Protein AF-A0A8B8FVF5-F1 (afdb_monomer)

Solvent-accessible surface area (backbone atoms only — not comparable to full-atom values): 8697 Å² total; per-residue (Å²): 113,74,68,65,55,52,55,52,53,54,51,56,57,55,56,66,60,64,76,74,76,80,91,72,96,69,77,86,73,80,84,69,81,74,83,81,80,78,74,78,65,79,62,43,80,40,84,34,74,93,63,43,48,73,49,78,48,77,48,78,56,97,89,41,84,44,78,51,76,50,78,44,84,34,69,43,76,47,67,75,86,87,78,90,77,88,73,89,78,88,83,88,82,80,84,75,82,83,83,79,76,84,78,84,84,74,80,85,81,79,77,81,81,84,83,80,83,80,84,131

Structure (mmCIF, N/CA/C/O backbone):
data_AF-A0A8B8FVF5-F1
#
_entry.id   AF-A0A8B8FVF5-F1
#
loop_
_atom_site.group_PDB
_atom_site.id
_atom_site.type_symbol
_atom_site.label_atom_id
_atom_site.label_alt_id
_atom_site.label_comp_id
_atom_site.label_asym_id
_atom_site.label_entity_id
_atom_site.label_seq_id
_atom_site.pdbx_PDB_ins_code
_atom_site.Cartn_x
_atom_site.Cartn_y
_atom_site.Cartn_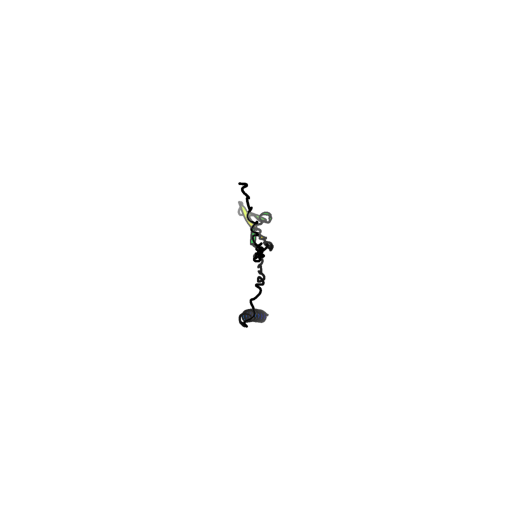z
_atom_site.occupa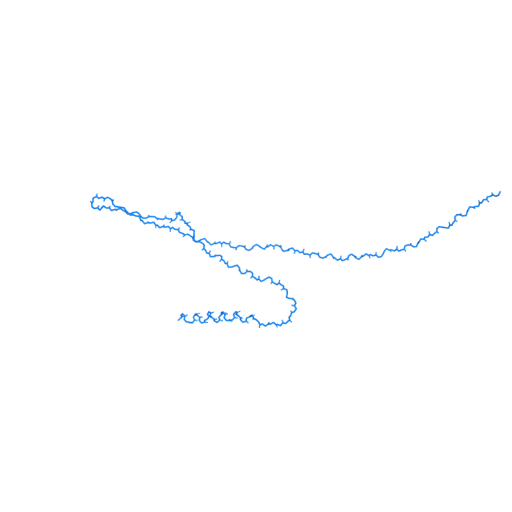ncy
_atom_site.B_iso_or_equiv
_atom_site.auth_seq_id
_atom_site.auth_comp_id
_atom_site.auth_asym_id
_atom_site.auth_atom_id
_atom_site.pdbx_PDB_model_num
ATOM 1 N N . MET A 1 1 ? 13.006 -27.525 6.649 1.00 57.16 1 MET A N 1
ATOM 2 C CA . MET A 1 1 ? 12.543 -26.382 7.476 1.00 57.16 1 MET A CA 1
ATOM 3 C C . MET A 1 1 ? 11.101 -25.963 7.179 1.00 57.16 1 MET A C 1
ATOM 5 O O . MET A 1 1 ? 10.333 -25.872 8.121 1.00 57.16 1 MET A O 1
ATOM 9 N N . LYS A 1 2 ? 10.688 -25.780 5.912 1.00 64.69 2 LYS A N 1
ATOM 10 C CA . LYS A 1 2 ? 9.313 -25.350 5.558 1.00 64.69 2 LYS A CA 1
ATOM 11 C C . LYS A 1 2 ? 8.193 -26.294 6.032 1.00 64.69 2 LYS A C 1
ATOM 13 O O . LYS A 1 2 ? 7.169 -25.822 6.497 1.00 64.69 2 LYS A O 1
ATOM 18 N N . VAL A 1 3 ? 8.417 -27.610 5.981 1.00 66.62 3 VAL A N 1
ATOM 19 C CA . VAL A 1 3 ? 7.419 -28.616 6.398 1.00 66.62 3 VAL A CA 1
ATOM 20 C C . VAL A 1 3 ? 7.150 -28.565 7.907 1.00 66.62 3 VAL A C 1
ATOM 22 O O . VAL A 1 3 ? 6.001 -28.559 8.316 1.00 66.62 3 VAL A O 1
ATOM 25 N N . ILE A 1 4 ? 8.194 -28.420 8.731 1.00 77.56 4 ILE A N 1
ATOM 26 C CA . ILE A 1 4 ? 8.078 -28.359 10.202 1.00 77.56 4 ILE A CA 1
ATOM 27 C C . ILE A 1 4 ? 7.287 -27.119 10.650 1.00 77.56 4 ILE A C 1
ATOM 29 O O . ILE A 1 4 ? 6.491 -27.190 11.581 1.00 77.56 4 ILE A O 1
ATOM 33 N N . MET A 1 5 ? 7.469 -25.992 9.956 1.00 66.88 5 MET A N 1
ATOM 34 C CA . MET A 1 5 ? 6.782 -24.737 10.270 1.00 66.88 5 MET A CA 1
ATOM 35 C C . MET A 1 5 ? 5.271 -24.811 9.993 1.00 66.88 5 MET A C 1
ATOM 37 O O . MET A 1 5 ? 4.474 -24.314 10.783 1.00 66.88 5 MET A O 1
ATOM 41 N N . VAL A 1 6 ? 4.872 -25.470 8.900 1.00 77.81 6 VAL A N 1
ATOM 42 C CA . VAL A 1 6 ? 3.458 -25.627 8.520 1.00 77.81 6 VAL A CA 1
ATOM 43 C C . VAL A 1 6 ? 2.724 -26.565 9.479 1.00 77.81 6 VAL A C 1
ATOM 45 O O . VAL A 1 6 ? 1.592 -26.277 9.862 1.00 77.81 6 VAL A O 1
ATOM 48 N N . THR A 1 7 ? 3.369 -27.642 9.932 1.00 76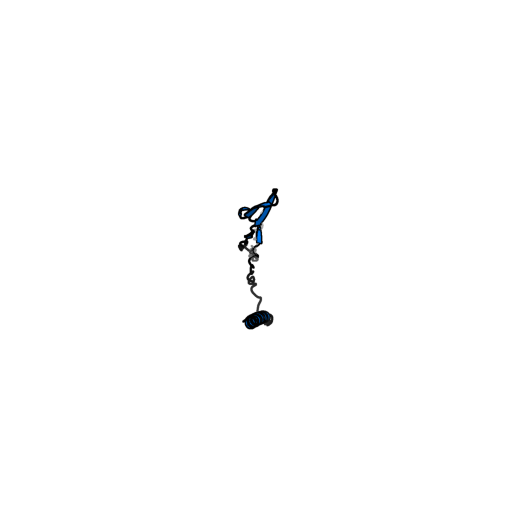.62 7 THR A N 1
ATOM 49 C CA . THR A 1 7 ? 2.753 -28.584 10.878 1.00 76.62 7 THR A CA 1
ATOM 50 C C . THR A 1 7 ? 2.508 -27.948 12.248 1.00 76.62 7 THR A C 1
ATOM 52 O O . THR A 1 7 ? 1.460 -28.170 12.849 1.00 76.62 7 THR A O 1
ATOM 55 N N . LEU A 1 8 ? 3.438 -27.111 12.722 1.00 74.56 8 LEU A N 1
ATOM 56 C CA . LEU A 1 8 ? 3.278 -26.372 13.980 1.00 74.56 8 LEU A CA 1
ATOM 57 C C . LEU A 1 8 ? 2.144 -25.343 13.911 1.00 74.56 8 LEU A C 1
ATOM 59 O O . LEU A 1 8 ? 1.367 -25.223 14.856 1.00 74.56 8 LEU A O 1
ATOM 63 N N . LEU A 1 9 ? 2.010 -24.644 12.781 1.00 73.88 9 LEU A N 1
ATOM 64 C CA . LEU A 1 9 ? 0.925 -23.688 12.571 1.00 73.88 9 LEU A CA 1
ATOM 65 C C . LEU A 1 9 ? -0.446 -24.384 12.559 1.00 73.88 9 LEU A C 1
ATOM 67 O O . LEU A 1 9 ? -1.395 -23.891 13.165 1.00 73.88 9 LEU A O 1
ATOM 71 N N . LEU A 1 10 ? -0.543 -25.551 11.917 1.00 71.38 10 LEU A N 1
ATOM 72 C CA . LEU A 1 10 ? -1.792 -26.310 11.838 1.00 71.38 10 LEU A CA 1
ATOM 73 C C . LEU A 1 10 ? -2.214 -26.876 13.207 1.00 71.38 10 LEU A C 1
ATOM 75 O O . LEU A 1 10 ? -3.399 -26.870 13.535 1.00 71.38 10 LEU A O 1
ATOM 79 N N . ALA A 1 11 ? -1.251 -27.298 14.034 1.00 61.25 11 ALA A N 1
ATOM 80 C CA . ALA A 1 11 ? -1.507 -27.755 15.401 1.00 61.25 11 ALA A CA 1
ATOM 81 C C . ALA A 1 11 ? -1.991 -26.620 16.324 1.00 61.25 11 ALA A C 1
ATOM 83 O O . ALA A 1 11 ? -2.894 -26.832 17.132 1.00 61.25 11 ALA A O 1
ATOM 84 N N . ALA A 1 12 ? -1.447 -25.406 16.173 1.00 60.38 12 ALA A N 1
ATOM 85 C CA . ALA A 1 12 ? -1.893 -24.236 16.934 1.00 60.38 12 ALA A CA 1
ATOM 86 C C . ALA A 1 12 ? -3.343 -23.833 16.600 1.0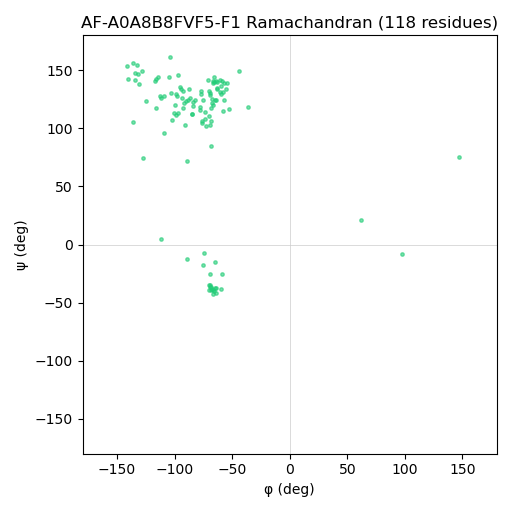0 60.38 12 ALA A C 1
ATOM 88 O O . ALA A 1 12 ? -4.104 -23.471 17.495 1.00 60.38 12 ALA A O 1
ATOM 89 N N . VAL A 1 13 ? -3.746 -23.951 15.328 1.00 63.75 13 VAL A N 1
ATOM 90 C CA . VAL A 1 13 ? -5.129 -23.695 14.880 1.00 63.75 13 VAL A CA 1
ATOM 91 C C . VAL A 1 13 ? -6.103 -24.774 15.372 1.00 63.75 13 VAL A C 1
ATOM 93 O O . VAL A 1 13 ? -7.245 -24.470 15.700 1.00 63.75 13 VAL A O 1
ATOM 96 N N . ALA A 1 14 ? -5.671 -26.034 15.461 1.00 56.72 14 ALA A N 1
ATOM 97 C CA . ALA A 1 14 ? -6.514 -27.104 15.998 1.00 56.72 14 ALA A CA 1
ATOM 98 C C . ALA A 1 14 ? -6.750 -26.954 17.514 1.00 56.72 14 ALA A C 1
ATOM 100 O O . ALA A 1 14 ? -7.843 -27.238 18.008 1.00 56.72 14 ALA A O 1
ATOM 101 N N . LEU A 1 15 ? -5.748 -26.466 18.252 1.00 62.03 15 LEU A N 1
ATOM 102 C CA . LEU A 1 15 ? -5.856 -26.273 19.697 1.00 62.03 15 LEU A CA 1
ATOM 103 C C . LEU A 1 15 ? -6.826 -25.136 20.061 1.00 62.03 15 LEU A C 1
ATOM 105 O O . LEU A 1 15 ? -7.606 -25.294 20.997 1.00 62.03 15 LEU A O 1
ATOM 109 N N . SER A 1 16 ? -6.872 -24.048 19.282 1.00 54.12 16 SER A N 1
ATOM 110 C CA . SER A 1 16 ? -7.837 -22.959 19.511 1.00 54.12 16 SER A CA 1
ATOM 111 C C . SER A 1 16 ? -9.289 -23.354 19.217 1.00 54.12 16 SER A C 1
ATOM 113 O O .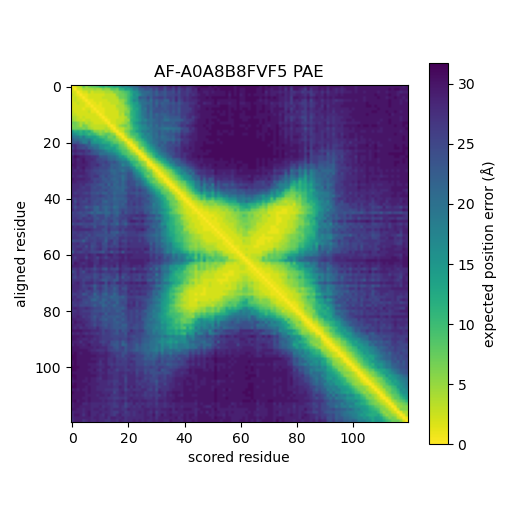 SER A 1 16 ? -10.208 -22.799 19.814 1.00 54.12 16 SER A O 1
ATOM 115 N N . ALA A 1 17 ? -9.517 -24.341 18.345 1.00 54.09 17 ALA A N 1
ATOM 116 C CA . ALA A 1 17 ? -10.858 -24.837 18.038 1.00 54.09 17 ALA A CA 1
ATOM 117 C C . ALA A 1 17 ? -11.450 -25.727 19.149 1.00 54.09 17 ALA A C 1
ATOM 119 O O . ALA A 1 17 ? -12.660 -25.939 19.180 1.00 54.09 17 ALA A O 1
ATOM 120 N N . THR A 1 18 ? -10.618 -26.242 20.062 1.00 49.62 18 THR A N 1
ATOM 121 C CA . THR A 1 18 ? -11.048 -27.227 21.072 1.00 49.62 18 THR A CA 1
ATOM 122 C C . THR A 1 18 ? -11.566 -26.571 22.362 1.00 49.62 18 THR A C 1
ATOM 124 O O . THR A 1 18 ? -12.244 -27.220 23.153 1.00 49.62 18 THR A O 1
ATOM 127 N N . GLU A 1 19 ? -11.348 -25.267 22.563 1.00 53.50 19 GLU A N 1
ATOM 128 C CA . GLU A 1 19 ? -11.939 -24.523 23.693 1.00 53.50 19 GLU A CA 1
ATOM 129 C C . GLU A 1 19 ? -13.441 -24.227 23.498 1.00 53.50 19 GLU A C 1
ATOM 131 O O . GLU A 1 19 ? -14.132 -23.790 24.420 1.00 53.50 19 GLU A O 1
ATOM 136 N N . ALA A 1 20 ? -13.982 -24.530 22.314 1.00 46.19 20 ALA A N 1
ATOM 137 C CA . ALA A 1 20 ? -15.399 -24.432 22.001 1.00 46.19 20 ALA A CA 1
ATOM 138 C C . ALA A 1 20 ? -16.141 -25.740 22.331 1.00 46.19 20 ALA A C 1
ATOM 140 O O . ALA A 1 20 ? -16.581 -26.452 21.432 1.00 46.19 20 ALA A O 1
ATOM 141 N N . GLY A 1 21 ? -16.331 -26.058 23.614 1.00 50.72 21 GLY A N 1
ATOM 142 C CA . GLY A 1 21 ? -17.409 -26.988 23.974 1.00 50.72 21 GLY A CA 1
ATOM 143 C C . GLY A 1 21 ? -17.176 -27.894 25.170 1.00 50.72 21 GLY A C 1
ATOM 144 O O . GLY A 1 21 ? -17.074 -29.104 25.012 1.00 50.72 21 GLY A O 1
ATOM 145 N N . VAL A 1 22 ? -17.262 -27.332 26.375 1.00 41.62 22 VAL A N 1
ATOM 146 C CA . VAL A 1 22 ? -17.823 -28.051 27.528 1.00 41.62 22 VAL A CA 1
ATOM 147 C C . VAL A 1 22 ? -18.746 -27.078 28.260 1.00 41.62 22 VAL A C 1
ATOM 149 O O . VAL A 1 22 ? -18.281 -26.143 28.904 1.00 41.62 22 VAL A O 1
ATOM 152 N N . ILE A 1 23 ? -20.066 -27.256 28.135 1.00 44.03 23 ILE A N 1
ATOM 153 C CA . ILE A 1 23 ? -21.048 -26.479 28.906 1.00 44.03 23 ILE A CA 1
ATOM 154 C C . ILE A 1 23 ? -21.354 -27.250 30.191 1.00 44.03 23 ILE A C 1
ATOM 156 O O . ILE A 1 23 ? -22.111 -28.218 30.180 1.00 44.03 23 ILE A O 1
ATOM 160 N N . ALA A 1 24 ? -20.770 -26.805 31.302 1.00 43.38 24 ALA A N 1
ATOM 161 C CA . ALA A 1 24 ? -21.254 -27.099 32.645 1.00 43.38 24 ALA A CA 1
ATOM 162 C C . ALA A 1 24 ? -22.081 -25.894 33.129 1.00 43.38 24 ALA A C 1
ATOM 164 O O . ALA A 1 24 ? -21.650 -24.747 33.019 1.00 43.38 24 ALA A O 1
ATOM 165 N N . TYR A 1 25 ? -23.300 -26.139 33.615 1.00 42.00 25 TYR A N 1
ATOM 166 C CA . TYR A 1 25 ? -24.199 -25.088 34.096 1.00 42.00 25 TYR A CA 1
ATOM 167 C C . TYR A 1 25 ? -23.648 -24.465 35.387 1.00 42.00 25 TYR A C 1
ATOM 169 O O . TYR A 1 25 ? -23.712 -25.076 36.457 1.00 42.00 25 TYR A O 1
ATOM 177 N N . HIS A 1 26 ? -23.122 -23.243 35.298 1.00 36.44 26 HIS A N 1
ATOM 178 C CA . HIS A 1 26 ? -22.651 -22.447 36.434 1.00 36.44 26 HIS A CA 1
ATOM 179 C C . HIS A 1 26 ? -23.286 -21.047 36.407 1.00 36.44 26 HIS A C 1
ATOM 181 O O . HIS A 1 26 ? -23.653 -20.548 35.345 1.00 36.44 26 HIS A O 1
ATOM 187 N N . ALA A 1 27 ? -23.476 -20.471 37.601 1.00 49.62 27 ALA A N 1
ATOM 188 C CA . ALA A 1 27 ? -24.199 -19.229 37.887 1.00 49.62 27 ALA A CA 1
ATOM 189 C C . ALA A 1 27 ? -23.891 -18.070 36.919 1.00 49.62 27 ALA A C 1
ATOM 191 O O . ALA A 1 27 ? -22.780 -17.964 36.406 1.00 49.62 27 ALA A O 1
ATOM 192 N N . ALA A 1 28 ? -24.899 -17.208 36.708 1.00 47.62 28 ALA A N 1
ATOM 193 C CA . ALA A 1 28 ? -24.910 -16.103 35.747 1.00 47.62 28 ALA A CA 1
ATOM 194 C C . ALA A 1 28 ? -23.535 -15.413 35.618 1.00 47.62 28 ALA A C 1
ATOM 196 O O . ALA A 1 28 ? -23.034 -14.875 36.612 1.00 47.62 28 ALA A O 1
ATOM 197 N N . PRO A 1 29 ? -22.915 -15.427 34.424 1.00 46.09 29 PRO A N 1
ATOM 198 C CA . PRO A 1 29 ? -21.575 -14.900 34.261 1.00 46.09 29 PRO A CA 1
ATOM 199 C C . PRO A 1 29 ? -21.624 -13.385 34.432 1.00 46.09 29 PRO A C 1
ATOM 201 O O . PRO A 1 29 ? -22.434 -12.697 33.807 1.00 46.09 29 PRO A O 1
ATOM 204 N N . ALA A 1 30 ? -20.731 -12.852 35.265 1.00 54.16 30 ALA A N 1
ATOM 205 C CA . ALA A 1 30 ? -20.343 -11.460 35.138 1.00 54.16 30 ALA A CA 1
ATOM 206 C C . ALA A 1 30 ? -19.911 -11.259 33.680 1.00 54.16 30 ALA A C 1
ATOM 208 O O . ALA A 1 30 ? -18.978 -11.916 33.217 1.00 54.16 30 ALA A O 1
ATOM 209 N N . VAL A 1 31 ? -20.627 -10.407 32.941 1.00 54.84 31 VAL A N 1
ATOM 210 C CA . VAL A 1 31 ? -20.239 -10.014 31.585 1.00 54.84 31 VAL A CA 1
ATOM 211 C C . VAL A 1 31 ? -18.979 -9.170 31.730 1.00 54.84 31 VAL A C 1
ATOM 213 O O . VAL A 1 31 ? -19.032 -7.949 31.856 1.00 54.84 31 VAL A O 1
ATOM 216 N N . VAL A 1 32 ? -17.832 -9.839 31.797 1.00 54.94 32 VAL A N 1
ATOM 217 C CA . VAL A 1 32 ? -16.538 -9.208 31.590 1.00 54.94 32 VAL A CA 1
ATOM 218 C C . VAL A 1 32 ? -16.522 -8.839 30.109 1.00 54.94 32 VAL A C 1
ATOM 220 O O . VAL A 1 32 ? -16.657 -9.740 29.277 1.00 54.94 32 VAL A O 1
ATOM 223 N N . PRO A 1 33 ? -16.437 -7.549 29.741 1.00 60.28 33 PRO A N 1
ATOM 224 C CA . PRO A 1 33 ? -16.311 -7.191 28.339 1.00 60.28 33 PRO A CA 1
ATOM 225 C C . PRO A 1 33 ? -15.075 -7.901 27.787 1.00 60.28 33 PRO A C 1
ATOM 227 O O . PRO A 1 33 ? -13.983 -7.785 28.346 1.00 60.28 33 PRO A O 1
ATOM 230 N N . ALA A 1 34 ? -15.267 -8.684 26.725 1.00 59.47 34 ALA A N 1
ATOM 231 C CA . ALA A 1 34 ? -14.163 -9.336 26.040 1.00 59.47 34 ALA A CA 1
ATOM 232 C C . ALA A 1 34 ? -13.128 -8.268 25.647 1.00 59.47 34 ALA A C 1
ATOM 234 O O . ALA A 1 34 ? -13.528 -7.180 25.216 1.00 59.47 34 ALA A O 1
ATOM 235 N N . PRO A 1 35 ? -11.816 -8.537 25.784 1.00 58.38 35 PRO A N 1
ATOM 236 C CA . PRO A 1 35 ? -10.808 -7.606 25.308 1.00 58.38 35 PRO A CA 1
ATOM 237 C C . PRO A 1 35 ? -11.033 -7.375 23.812 1.00 58.38 35 PRO A C 1
ATOM 239 O O . PRO A 1 35 ? -10.926 -8.290 22.996 1.00 58.38 35 PRO A O 1
ATOM 242 N N . THR A 1 36 ? -11.386 -6.146 23.443 1.00 61.53 36 THR A N 1
ATOM 243 C CA . THR A 1 36 ? -11.443 -5.733 22.043 1.00 61.53 36 THR A CA 1
ATOM 244 C C . THR A 1 36 ? -10.018 -5.679 21.515 1.00 61.53 36 THR A C 1
ATOM 246 O O . THR A 1 36 ? -9.273 -4.744 21.812 1.00 61.53 36 THR A O 1
ATOM 249 N N . PHE A 1 37 ? -9.627 -6.692 20.747 1.00 58.84 37 PHE A N 1
ATOM 250 C CA . PHE A 1 37 ? -8.361 -6.695 20.025 1.00 58.84 37 PHE A CA 1
ATOM 251 C C . PHE A 1 37 ? -8.459 -5.719 18.848 1.00 58.84 37 PHE A C 1
ATOM 253 O O . PHE A 1 37 ? -9.055 -6.027 17.818 1.00 58.84 37 PHE A O 1
ATOM 260 N N . TYR A 1 38 ? -7.883 -4.527 19.001 1.00 63.31 38 TYR A N 1
ATOM 261 C CA . TYR A 1 38 ? -7.673 -3.621 17.875 1.00 63.31 38 TYR A CA 1
ATOM 262 C C . TYR A 1 38 ? -6.489 -4.132 17.054 1.00 63.31 38 TYR A C 1
ATOM 264 O O . TYR A 1 38 ? -5.334 -3.990 17.454 1.00 63.31 38 TYR A O 1
ATOM 272 N N . ALA A 1 39 ? -6.774 -4.738 15.901 1.00 68.88 39 ALA A N 1
ATOM 273 C CA . ALA A 1 39 ? -5.752 -4.949 14.888 1.00 68.88 39 ALA A CA 1
ATOM 274 C C . ALA A 1 39 ? -5.304 -3.573 14.378 1.00 68.88 39 ALA A C 1
ATOM 276 O O . ALA A 1 39 ? -6.136 -2.768 13.950 1.00 68.88 39 ALA A O 1
ATOM 277 N N . ALA A 1 40 ? -4.003 -3.285 14.455 1.00 70.06 40 ALA A N 1
ATOM 278 C CA . ALA A 1 40 ? -3.468 -2.058 13.885 1.00 70.06 40 ALA A CA 1
ATOM 279 C C . ALA A 1 40 ? -3.809 -2.015 12.381 1.00 70.06 40 ALA A C 1
ATOM 281 O O . ALA A 1 40 ? -3.606 -3.021 11.691 1.00 70.06 40 ALA A O 1
ATOM 282 N N . PRO A 1 41 ? -4.351 -0.898 11.864 1.00 73.12 41 PRO A N 1
ATOM 283 C CA . PRO A 1 41 ? -4.662 -0.786 10.448 1.00 73.12 41 PRO A CA 1
ATOM 284 C C . PRO A 1 41 ? -3.388 -0.951 9.615 1.00 73.12 41 PRO A C 1
ATOM 286 O O . PRO A 1 41 ? -2.316 -0.472 9.991 1.00 73.12 41 PRO A O 1
ATOM 289 N N . ALA A 1 42 ? -3.513 -1.639 8.478 1.00 81.19 42 ALA A N 1
ATOM 290 C CA . ALA A 1 42 ? -2.403 -1.809 7.552 1.00 81.19 42 ALA A CA 1
ATOM 291 C C . ALA A 1 42 ? -1.891 -0.431 7.079 1.00 81.19 42 ALA A C 1
ATOM 293 O O . ALA A 1 42 ? -2.710 0.462 6.835 1.00 81.19 42 ALA A O 1
ATOM 294 N N . PRO A 1 43 ? -0.566 -0.242 6.931 1.00 86.06 43 PRO A N 1
ATOM 295 C CA . PRO A 1 43 ? -0.019 1.009 6.426 1.00 86.06 43 PRO A CA 1
ATOM 296 C C . PRO A 1 43 ? -0.547 1.318 5.023 1.00 86.06 43 PRO A C 1
ATOM 298 O O . PRO A 1 43 ? -0.583 0.440 4.158 1.00 86.06 43 PRO A O 1
ATOM 301 N N . ALA A 1 44 ? -0.917 2.573 4.783 1.00 89.25 44 ALA A N 1
ATOM 302 C CA . ALA A 1 44 ? -1.302 3.051 3.461 1.00 89.25 44 ALA A CA 1
ATOM 303 C C . ALA A 1 44 ? -0.094 3.689 2.766 1.00 89.25 44 ALA A C 1
ATOM 305 O O . ALA A 1 44 ? 0.631 4.471 3.376 1.00 89.25 44 ALA A O 1
ATOM 306 N N . LEU A 1 45 ? 0.119 3.388 1.485 1.00 93.50 45 LEU A N 1
ATOM 307 C CA . LEU A 1 45 ? 1.133 4.077 0.688 1.00 93.50 45 LEU A CA 1
ATOM 308 C C . LEU A 1 45 ? 0.546 5.376 0.139 1.00 93.50 45 LEU A C 1
ATOM 310 O O . LEU A 1 45 ? -0.428 5.355 -0.613 1.00 93.50 45 LEU A O 1
ATOM 314 N N . VAL A 1 46 ? 1.147 6.505 0.505 1.00 93.88 46 VAL A N 1
ATOM 315 C CA . VAL A 1 46 ? 0.741 7.838 0.045 1.00 93.88 46 VAL A CA 1
ATOM 316 C C . VAL A 1 46 ? 1.858 8.433 -0.800 1.00 93.88 46 VAL A C 1
ATOM 318 O O . VAL A 1 46 ? 3.038 8.224 -0.516 1.00 93.88 46 VAL A O 1
ATOM 321 N N . ARG A 1 47 ? 1.495 9.181 -1.848 1.00 95.38 47 ARG A N 1
ATOM 322 C CA . ARG A 1 47 ? 2.465 9.912 -2.672 1.00 95.38 47 ARG A CA 1
ATOM 323 C C . ARG A 1 47 ? 3.287 10.866 -1.823 1.00 95.38 47 ARG A C 1
ATOM 325 O O . ARG A 1 47 ? 2.749 11.569 -0.969 1.00 95.38 47 ARG A O 1
ATOM 332 N N . THR A 1 48 ? 4.583 10.938 -2.103 1.00 95.31 48 THR A N 1
ATOM 333 C CA . THR A 1 48 ? 5.488 11.888 -1.449 1.00 95.31 48 THR A CA 1
ATOM 334 C C . THR A 1 48 ? 6.265 12.679 -2.502 1.00 95.31 48 THR A C 1
ATOM 336 O O . THR A 1 48 ? 7.453 12.433 -2.687 1.00 95.31 48 THR A O 1
ATOM 339 N N . PRO A 1 49 ? 5.615 13.650 -3.182 1.00 95.38 49 PRO A N 1
ATOM 340 C CA . PRO A 1 49 ? 6.208 14.357 -4.321 1.00 95.38 49 PRO A CA 1
ATOM 341 C C . PRO A 1 49 ? 7.512 15.092 -4.001 1.00 95.38 49 PRO A C 1
ATOM 343 O O . PRO A 1 49 ? 8.338 15.296 -4.879 1.00 95.38 49 PRO A O 1
ATOM 346 N N . SER A 1 50 ? 7.724 15.471 -2.738 1.00 96.31 50 SER A N 1
ATOM 347 C CA . SER A 1 50 ? 8.965 16.109 -2.287 1.00 96.31 50 SER A CA 1
ATOM 348 C C . SER A 1 50 ? 10.200 15.209 -2.393 1.00 96.31 50 SER A C 1
ATOM 350 O O . SER A 1 50 ? 11.313 15.705 -2.265 1.00 96.31 50 SER A O 1
ATOM 352 N N . LEU A 1 51 ? 10.008 13.899 -2.567 1.00 96.12 51 LEU A N 1
ATOM 353 C CA . LEU A 1 51 ? 11.068 12.908 -2.753 1.00 96.12 51 LEU A CA 1
ATOM 354 C C . LEU A 1 51 ? 11.067 12.323 -4.173 1.00 96.12 51 LEU A C 1
ATOM 356 O O . LEU A 1 51 ? 11.835 11.400 -4.447 1.00 96.12 51 LEU A O 1
ATOM 360 N N . ASP A 1 52 ? 10.210 12.828 -5.066 1.00 95.81 52 ASP A N 1
ATOM 361 C CA . ASP A 1 52 ? 10.212 12.409 -6.463 1.00 95.81 52 ASP A CA 1
ATOM 362 C C . ASP A 1 52 ? 11.530 12.849 -7.117 1.00 95.81 52 ASP A C 1
ATOM 364 O O . ASP A 1 52 ? 12.091 13.908 -6.823 1.00 95.81 52 ASP A O 1
ATOM 368 N N . SER A 1 53 ? 12.038 12.012 -8.014 1.00 95.69 53 SER A N 1
ATOM 369 C CA . SER A 1 53 ? 13.270 12.280 -8.750 1.00 95.69 53 SER A CA 1
ATOM 370 C C . SER A 1 53 ? 13.069 11.999 -10.227 1.00 95.69 53 SER A C 1
ATOM 372 O O . SER A 1 53 ? 12.221 11.196 -10.614 1.00 95.69 53 SER A O 1
ATOM 374 N N . ALA A 1 54 ? 13.857 12.661 -11.063 1.00 96.50 54 ALA A N 1
ATOM 375 C CA . ALA A 1 54 ? 13.876 12.403 -12.489 1.00 96.50 54 ALA A CA 1
ATOM 376 C C . ALA A 1 54 ? 15.312 12.459 -13.004 1.00 96.50 54 ALA A C 1
ATOM 378 O O . ALA A 1 54 ? 16.111 13.291 -12.569 1.00 96.50 54 ALA A O 1
ATOM 379 N N . VAL A 1 55 ? 15.627 11.574 -13.944 1.00 96.94 55 VAL A N 1
ATOM 380 C CA . VAL A 1 55 ? 16.887 11.590 -14.687 1.00 96.94 55 VAL A CA 1
ATOM 381 C C . VAL A 1 55 ? 16.570 11.944 -16.127 1.00 96.94 55 VAL A C 1
ATOM 383 O O . VAL A 1 55 ? 15.739 11.290 -16.753 1.00 96.94 55 VAL A O 1
ATOM 386 N N . VAL A 1 56 ? 17.239 12.971 -16.649 1.00 96.00 56 VAL A N 1
ATOM 387 C CA . VAL A 1 56 ? 17.102 13.414 -18.040 1.00 96.00 56 VAL A CA 1
ATOM 388 C C . VAL A 1 56 ? 18.413 13.149 -18.765 1.00 96.00 56 VAL A C 1
ATOM 390 O O . VAL A 1 56 ? 19.477 13.563 -18.303 1.00 96.00 56 VAL A O 1
ATOM 393 N N . HIS A 1 57 ? 18.334 12.467 -19.903 1.00 95.75 57 HIS A N 1
ATOM 394 C CA . HIS A 1 57 ? 19.473 12.180 -20.762 1.00 95.75 57 HIS A CA 1
ATOM 395 C C . HIS A 1 57 ? 19.307 12.859 -22.119 1.00 95.75 57 HIS A C 1
ATOM 397 O O . HIS A 1 57 ? 18.202 12.920 -22.663 1.00 95.75 57 HIS A O 1
ATOM 403 N N . SER A 1 58 ? 20.415 13.350 -22.667 1.00 94.50 58 SER A N 1
ATOM 404 C CA . SER A 1 58 ? 20.475 13.928 -24.003 1.00 94.50 58 SER A CA 1
ATOM 405 C C . SER A 1 58 ? 21.636 13.335 -24.793 1.00 94.50 58 SER A C 1
ATOM 407 O O . SER A 1 58 ? 22.738 13.159 -24.275 1.00 94.50 58 SER A O 1
ATOM 409 N N . GLU A 1 59 ? 21.383 13.046 -26.064 1.00 95.19 59 GLU A N 1
ATOM 410 C CA . GLU A 1 59 ? 22.359 12.490 -26.999 1.00 95.19 59 GLU A CA 1
ATOM 411 C C . GLU A 1 59 ? 22.264 13.218 -28.343 1.00 95.19 59 GLU A C 1
ATOM 413 O O . GLU A 1 59 ? 21.233 13.800 -28.692 1.00 95.19 59 GLU A O 1
ATOM 418 N N . ARG A 1 60 ? 23.348 13.197 -29.122 1.00 93.88 60 ARG A N 1
ATOM 419 C CA . ARG A 1 60 ? 23.356 13.681 -30.500 1.00 93.88 60 ARG A CA 1
ATOM 420 C C . ARG A 1 60 ? 23.295 12.496 -31.459 1.00 93.88 60 ARG A C 1
ATOM 422 O O . ARG A 1 60 ? 24.289 11.803 -31.642 1.00 93.88 60 ARG A O 1
ATOM 429 N N . VAL A 1 61 ? 22.150 12.289 -32.101 1.00 93.06 61 VAL A N 1
ATOM 430 C CA . VAL A 1 61 ? 21.914 11.146 -32.995 1.00 93.06 61 VAL A CA 1
ATOM 431 C C . VAL A 1 61 ? 21.682 11.663 -34.409 1.00 93.06 61 VAL A C 1
ATOM 433 O O . VAL A 1 61 ? 20.753 12.429 -34.656 1.00 93.06 61 VAL A O 1
ATOM 436 N N . GLY A 1 62 ? 22.561 11.294 -35.346 1.00 90.25 62 GLY A N 1
ATOM 437 C CA . GLY A 1 62 ? 22.412 11.646 -36.766 1.00 90.25 62 GLY A CA 1
ATOM 438 C C . GLY A 1 62 ? 22.413 13.151 -37.081 1.00 90.25 62 GLY A C 1
ATOM 439 O O . GLY A 1 62 ? 21.913 13.546 -38.126 1.00 90.25 62 GLY A O 1
ATOM 440 N N . GLY A 1 63 ? 22.950 13.995 -36.192 1.00 91.00 63 GLY A N 1
ATOM 441 C CA . GLY A 1 63 ? 22.948 15.459 -36.342 1.00 91.00 63 GLY A CA 1
ATOM 442 C C . GLY A 1 63 ? 21.834 16.187 -35.578 1.00 91.00 63 GLY A C 1
ATOM 443 O O . GLY A 1 63 ? 21.908 17.409 -35.444 1.00 91.00 63 GLY A O 1
ATOM 444 N N . ASN A 1 64 ? 20.880 15.455 -34.994 1.00 91.62 64 ASN A N 1
ATOM 445 C CA . ASN A 1 64 ? 19.794 15.990 -34.168 1.00 91.62 64 ASN A CA 1
ATOM 446 C C . ASN A 1 64 ? 20.050 15.743 -32.672 1.00 91.62 64 ASN A C 1
ATOM 448 O O . ASN A 1 64 ? 20.846 14.883 -32.300 1.00 91.62 64 ASN A O 1
ATOM 452 N N . PHE A 1 65 ? 19.357 16.490 -31.809 1.00 93.69 65 PHE A N 1
ATOM 453 C CA . PHE A 1 65 ? 19.327 16.219 -30.371 1.00 93.69 65 PHE A CA 1
ATOM 454 C C . PHE A 1 65 ? 18.196 15.240 -30.047 1.00 93.69 65 PHE A C 1
ATOM 456 O O . PHE A 1 65 ? 17.038 15.496 -30.381 1.00 93.69 65 PHE A O 1
ATOM 463 N N . ALA A 1 66 ? 18.540 14.131 -29.404 1.00 95.81 66 ALA A N 1
ATOM 464 C CA . ALA A 1 66 ? 17.613 13.162 -28.844 1.00 95.81 66 ALA A CA 1
ATOM 465 C C . ALA A 1 66 ? 17.579 13.319 -27.320 1.00 95.81 66 ALA A C 1
ATOM 467 O O . ALA A 1 66 ? 18.606 13.596 -26.699 1.00 95.81 66 ALA A O 1
ATOM 468 N N . TYR A 1 67 ? 16.405 13.131 -26.722 1.00 95.50 67 TYR A N 1
ATOM 469 C CA . TYR A 1 67 ? 16.199 13.259 -25.282 1.00 95.50 67 TYR A CA 1
ATOM 470 C C . TYR A 1 67 ? 15.423 12.059 -24.749 1.00 95.50 67 TYR A C 1
ATOM 472 O O . TYR A 1 67 ? 14.548 11.527 -25.432 1.00 95.50 67 TYR A O 1
ATOM 480 N N . SER A 1 68 ? 15.719 11.652 -23.518 1.00 94.88 68 SER A N 1
ATOM 481 C CA . SER A 1 68 ? 14.923 10.676 -22.772 1.00 94.88 68 SER A CA 1
ATOM 482 C C . SER A 1 68 ? 14.847 11.067 -21.300 1.00 94.88 68 SER A C 1
ATOM 484 O O . SER A 1 68 ? 15.730 11.757 -20.786 1.00 94.88 68 SER A O 1
ATOM 486 N N . SER A 1 69 ? 13.782 10.645 -20.622 1.00 96.75 69 SER A N 1
ATOM 487 C CA . SER A 1 69 ? 13.619 10.840 -19.186 1.00 96.75 69 SER A CA 1
ATOM 488 C C . SER A 1 69 ? 13.144 9.563 -18.505 1.00 96.75 69 SER A C 1
ATOM 490 O O . SER A 1 69 ? 12.403 8.764 -19.080 1.00 96.75 69 SER A O 1
ATOM 492 N N . VAL A 1 70 ? 13.578 9.383 -17.262 1.00 97.19 70 VAL A N 1
ATOM 493 C CA . VAL A 1 70 ? 13.083 8.348 -16.355 1.00 97.19 70 VAL A CA 1
ATOM 494 C C . VAL A 1 70 ? 12.624 9.035 -15.080 1.00 97.19 70 VAL A C 1
ATOM 496 O O . VAL A 1 70 ? 13.410 9.743 -14.450 1.00 97.19 70 VAL A O 1
ATOM 499 N N . GLU A 1 71 ? 11.364 8.824 -14.705 1.00 96.38 71 GLU A N 1
ATOM 500 C CA . GLU A 1 71 ? 10.783 9.393 -13.489 1.00 96.38 71 GLU A CA 1
ATOM 501 C C . GLU A 1 71 ? 10.675 8.344 -12.382 1.00 96.38 71 GLU A C 1
ATOM 503 O O . GLU A 1 71 ? 10.171 7.237 -12.582 1.00 96.38 71 GLU A O 1
ATOM 508 N N . GLY A 1 72 ? 11.160 8.706 -11.198 1.00 95.31 72 GLY A N 1
ATOM 509 C CA . GLY A 1 72 ? 11.081 7.932 -9.970 1.00 95.31 72 GLY A CA 1
ATOM 510 C C . GLY A 1 72 ? 10.103 8.581 -9.000 1.00 95.31 72 GLY A C 1
ATOM 511 O O . GLY A 1 72 ? 10.474 9.483 -8.251 1.00 95.31 72 GLY A O 1
ATOM 512 N N . HIS A 1 73 ? 8.856 8.108 -9.006 1.00 96.06 73 HIS A N 1
ATOM 513 C CA . HIS A 1 73 ? 7.831 8.547 -8.060 1.00 96.06 73 HIS A CA 1
ATOM 514 C C . HIS A 1 73 ? 8.021 7.900 -6.687 1.00 96.06 73 HIS A C 1
ATOM 516 O O . HIS A 1 73 ? 8.106 6.674 -6.571 1.00 96.06 73 HIS A O 1
ATOM 522 N N . ALA A 1 74 ? 8.016 8.718 -5.643 1.00 95.94 74 ALA A N 1
ATOM 523 C CA . ALA A 1 74 ? 8.192 8.294 -4.270 1.00 95.94 74 ALA A CA 1
ATOM 524 C C . ALA A 1 74 ? 6.852 8.113 -3.544 1.00 95.94 74 ALA A C 1
ATOM 526 O O . ALA A 1 74 ? 5.871 8.845 -3.738 1.00 95.94 74 ALA A O 1
ATOM 527 N N . TYR A 1 75 ? 6.841 7.122 -2.654 1.00 95.81 75 TYR A N 1
ATOM 528 C CA . TYR A 1 75 ? 5.722 6.801 -1.782 1.00 95.81 75 TYR A CA 1
ATOM 529 C C . TYR A 1 75 ? 6.230 6.566 -0.366 1.00 95.81 75 TYR A C 1
ATOM 531 O O . TYR A 1 75 ? 7.263 5.927 -0.169 1.00 95.81 75 TYR A O 1
ATOM 539 N N . THR A 1 76 ? 5.464 7.036 0.611 1.00 94.06 76 THR A N 1
ATOM 540 C CA . THR A 1 76 ? 5.739 6.823 2.033 1.00 94.06 76 THR A CA 1
ATOM 541 C C . THR A 1 76 ? 4.610 6.015 2.654 1.00 94.06 76 THR A C 1
ATOM 543 O O . THR A 1 76 ? 3.437 6.224 2.340 1.00 94.06 76 THR A O 1
ATOM 546 N N . ALA A 1 77 ? 4.965 5.089 3.544 1.00 92.56 77 ALA A N 1
ATOM 547 C CA . ALA A 1 77 ? 4.000 4.344 4.337 1.00 92.56 77 ALA A CA 1
ATOM 548 C C . ALA A 1 77 ? 3.480 5.214 5.488 1.00 92.56 77 ALA A C 1
ATOM 550 O O . ALA A 1 77 ? 4.237 5.628 6.366 1.00 92.56 77 ALA A O 1
ATOM 551 N N . LEU A 1 78 ? 2.177 5.474 5.482 1.00 88.88 78 LEU A N 1
ATOM 552 C CA . LEU A 1 78 ? 1.460 6.119 6.568 1.00 88.88 78 LEU A CA 1
ATOM 553 C C . LEU A 1 78 ? 0.809 5.041 7.437 1.00 88.88 78 LEU A C 1
ATOM 555 O O . LEU A 1 78 ? -0.115 4.358 6.994 1.00 88.88 78 LEU A O 1
ATOM 559 N N . THR A 1 79 ? 1.276 4.914 8.677 1.00 88.75 79 THR A N 1
ATOM 560 C CA . THR A 1 79 ? 0.689 4.011 9.675 1.00 88.75 79 THR A CA 1
ATOM 561 C C . THR A 1 79 ? -0.197 4.818 10.625 1.00 88.75 79 THR A C 1
ATOM 563 O O . THR A 1 79 ? 0.327 5.649 11.371 1.00 88.75 79 THR A O 1
ATOM 566 N N . PRO A 1 80 ? -1.527 4.616 10.620 1.00 81.69 80 PRO A N 1
ATOM 567 C CA . PRO A 1 80 ? -2.416 5.318 11.538 1.00 81.69 80 PRO A CA 1
ATOM 568 C C . PRO A 1 80 ? -2.167 4.904 12.992 1.00 81.69 80 PRO A C 1
ATOM 570 O O . PRO A 1 80 ? -1.997 3.722 13.290 1.00 81.69 80 PRO A O 1
ATOM 573 N N . VAL A 1 81 ? -2.205 5.871 13.909 1.00 81.38 81 VAL A N 1
ATOM 574 C CA . VAL A 1 81 ? -2.136 5.607 15.352 1.00 81.38 81 VAL A CA 1
ATOM 575 C C . VAL A 1 81 ? -3.555 5.426 15.891 1.00 81.38 81 VAL A C 1
ATOM 577 O O . VAL A 1 81 ? -4.396 6.310 15.736 1.00 81.38 81 VAL A O 1
ATOM 580 N N . VAL A 1 82 ? -3.829 4.282 16.521 1.00 73.50 82 VAL A N 1
ATOM 581 C CA . VAL A 1 82 ? -5.126 3.991 17.150 1.00 73.50 82 VAL A CA 1
ATOM 582 C C . VAL A 1 82 ? -5.019 4.236 18.653 1.00 73.50 82 VAL A C 1
ATOM 584 O O . VAL A 1 82 ? -4.226 3.590 19.335 1.00 73.50 82 VAL A O 1
ATOM 587 N N . HIS A 1 83 ? -5.838 5.149 19.173 1.00 72.38 83 HIS A N 1
ATOM 588 C CA . HIS A 1 83 ? -5.972 5.396 20.608 1.00 72.38 83 HIS A CA 1
ATOM 589 C C . HIS A 1 83 ? -7.333 4.895 21.097 1.00 72.38 83 HIS A C 1
ATOM 591 O O . HIS A 1 83 ? -8.368 5.272 20.550 1.00 72.38 83 HIS A O 1
ATOM 597 N N . ALA A 1 84 ? -7.341 4.070 22.144 1.00 70.94 84 ALA A N 1
ATOM 598 C CA . ALA A 1 84 ? -8.569 3.696 22.835 1.00 70.94 84 ALA A CA 1
ATOM 599 C C . ALA A 1 84 ? -8.897 4.766 23.885 1.00 70.94 84 ALA A C 1
ATOM 601 O O . ALA A 1 84 ? -8.172 4.918 24.867 1.00 70.94 84 ALA A O 1
ATOM 602 N N . VAL A 1 85 ? -9.982 5.513 23.675 1.00 77.75 85 VAL A N 1
ATOM 603 C CA . VAL A 1 85 ? -10.517 6.447 24.673 1.00 77.75 85 VAL A CA 1
ATOM 604 C C . VAL A 1 85 ? -11.673 5.749 25.398 1.00 77.75 85 VAL A C 1
ATOM 606 O O . VAL A 1 85 ? -12.698 5.491 24.764 1.00 77.75 85 VAL A O 1
ATOM 609 N N . PRO A 1 86 ? -11.547 5.398 26.693 1.00 75.38 86 PRO A N 1
ATOM 610 C CA . PRO A 1 86 ? -12.659 4.826 27.441 1.00 75.38 86 PRO A CA 1
ATOM 611 C C . PRO A 1 86 ? -13.753 5.885 27.630 1.00 75.38 86 PRO A C 1
ATOM 613 O O . PRO A 1 86 ? -13.497 6.970 28.148 1.00 75.38 86 PRO A O 1
ATOM 616 N N . SER A 1 87 ? -14.976 5.563 27.210 1.00 76.50 87 SER A N 1
ATOM 617 C CA . SER A 1 87 ? -16.161 6.383 27.479 1.00 76.50 87 SER A CA 1
ATOM 618 C C . SER A 1 87 ? -16.864 5.870 28.742 1.00 76.50 87 SER A C 1
ATOM 620 O O . SER A 1 87 ? -17.033 4.653 28.873 1.00 76.50 87 SER A O 1
ATOM 622 N N . PRO A 1 88 ? -17.269 6.741 29.686 1.00 80.19 88 PRO A N 1
ATOM 623 C CA . PRO A 1 88 ? -17.994 6.310 30.875 1.00 80.19 88 PRO A CA 1
ATOM 624 C C . PRO A 1 88 ? -19.358 5.697 30.513 1.00 80.19 88 PRO A C 1
ATOM 626 O O . PRO A 1 88 ? -20.127 6.258 29.734 1.00 80.19 88 PRO A O 1
ATOM 629 N N . VAL A 1 89 ? -19.669 4.545 31.114 1.00 81.62 89 VAL A N 1
ATOM 630 C CA . VAL A 1 89 ? -20.976 3.877 31.009 1.00 81.62 89 VAL A CA 1
ATOM 631 C C . VAL A 1 89 ? -21.908 4.435 32.090 1.00 81.62 89 VAL A C 1
ATOM 633 O O . VAL A 1 89 ? -21.507 4.577 33.244 1.00 81.62 89 VAL A O 1
ATOM 636 N N . ALA A 1 90 ? -23.150 4.770 31.726 1.00 78.62 90 ALA A N 1
ATOM 637 C CA . ALA A 1 90 ? -24.136 5.314 32.660 1.00 78.62 90 ALA A CA 1
ATOM 638 C C . ALA A 1 90 ? -24.518 4.305 33.762 1.00 78.62 90 ALA A C 1
ATOM 640 O O . ALA A 1 90 ? -24.704 3.118 33.497 1.00 78.62 90 ALA A O 1
ATOM 641 N N . VAL A 1 91 ? -24.688 4.798 34.993 1.00 79.69 91 VAL A N 1
ATOM 642 C CA . VAL A 1 91 ? -25.156 4.019 36.151 1.00 79.69 91 VAL A CA 1
ATOM 643 C C . VAL A 1 91 ? -26.655 4.258 36.346 1.00 79.69 91 VAL A C 1
ATOM 645 O O . VAL A 1 91 ? -27.094 5.402 36.437 1.00 79.69 91 VAL A O 1
ATOM 648 N N . ALA A 1 92 ? -27.447 3.186 36.430 1.00 78.69 92 ALA A N 1
ATOM 649 C CA . ALA A 1 92 ? -28.866 3.268 36.773 1.00 78.69 92 ALA A CA 1
ATOM 650 C C . ALA A 1 92 ? -29.058 3.124 38.292 1.00 78.69 92 ALA A C 1
ATOM 652 O O . ALA A 1 92 ? -28.693 2.103 38.875 1.00 78.69 92 ALA A O 1
ATOM 653 N N . TYR A 1 93 ? -29.664 4.126 38.933 1.00 79.69 93 TYR A N 1
ATOM 654 C CA . TYR A 1 93 ? -30.034 4.074 40.350 1.00 79.69 93 TYR A CA 1
ATOM 655 C C . TYR A 1 93 ? -31.478 3.573 40.506 1.00 79.69 93 TYR A C 1
ATOM 657 O O . TYR A 1 93 ? -32.388 4.073 39.844 1.00 79.69 93 TYR A O 1
ATOM 665 N N . LYS A 1 94 ? -31.715 2.603 41.400 1.00 81.50 94 LYS A N 1
ATOM 666 C CA . LYS A 1 94 ? -33.068 2.212 41.836 1.00 81.50 94 LYS A CA 1
ATOM 667 C C . LYS A 1 94 ? -33.437 2.983 43.100 1.00 81.50 94 LYS A C 1
ATOM 669 O O . LYS A 1 94 ? -32.718 2.915 44.091 1.00 81.50 94 LYS A O 1
ATOM 674 N N . ALA A 1 95 ? -34.580 3.667 43.082 1.00 77.75 95 ALA A N 1
ATOM 675 C CA . ALA A 1 95 ? -35.160 4.227 44.296 1.00 77.75 95 ALA A CA 1
ATOM 676 C C . ALA A 1 95 ? -35.661 3.091 45.204 1.00 77.75 95 ALA A C 1
ATOM 678 O O . ALA A 1 95 ? -36.401 2.212 44.751 1.00 77.75 95 ALA A O 1
ATOM 679 N N . ALA A 1 96 ? -35.259 3.108 46.476 1.00 78.06 96 ALA A N 1
ATOM 680 C CA . ALA A 1 96 ? -35.881 2.278 47.499 1.00 78.06 96 ALA A CA 1
ATOM 681 C C . ALA A 1 96 ? -37.297 2.817 47.795 1.00 78.06 96 ALA A C 1
ATOM 683 O O . ALA A 1 96 ? -37.482 4.038 47.803 1.00 78.06 96 ALA A O 1
ATOM 684 N N . PRO A 1 97 ? -38.301 1.951 48.026 1.00 77.25 97 PRO A N 1
ATOM 685 C CA . PRO A 1 97 ? -39.631 2.413 48.398 1.00 77.25 97 PRO A CA 1
ATOM 686 C C . PRO A 1 97 ? -39.570 3.194 49.716 1.00 77.25 97 PRO A C 1
ATOM 688 O O . PRO A 1 97 ? -38.974 2.736 50.691 1.00 77.25 97 PRO A O 1
ATOM 691 N N . ALA A 1 98 ? -40.192 4.374 49.746 1.00 73.31 98 ALA A N 1
ATOM 692 C CA . ALA A 1 98 ? -40.329 5.152 50.968 1.00 73.31 98 ALA A CA 1
ATOM 693 C C . ALA A 1 98 ? -41.262 4.415 51.941 1.00 73.31 98 ALA A C 1
ATOM 695 O O . ALA A 1 98 ? -42.417 4.136 51.616 1.00 73.31 98 ALA A O 1
ATOM 696 N N . VAL A 1 99 ? -40.765 4.104 53.138 1.00 71.81 99 VAL A N 1
ATOM 697 C CA . VAL A 1 99 ? -41.599 3.588 54.227 1.00 71.81 99 VAL A CA 1
ATOM 698 C C . VAL A 1 99 ? -42.386 4.766 54.800 1.00 71.81 99 VAL A C 1
ATOM 700 O O . VAL A 1 99 ? -41.820 5.629 55.468 1.00 71.81 99 VAL A O 1
ATOM 703 N N . VAL A 1 100 ? -43.689 4.827 54.516 1.00 73.50 100 VAL A N 1
ATOM 704 C CA . VAL A 1 100 ? -44.593 5.806 55.135 1.00 73.50 100 VAL A CA 1
ATOM 705 C C . VAL A 1 100 ? -44.928 5.317 56.542 1.00 73.50 100 VAL A C 1
ATOM 707 O O . VAL A 1 100 ? -45.540 4.262 56.706 1.00 73.50 100 VAL A O 1
ATOM 710 N N . ALA A 1 101 ? -44.511 6.069 57.562 1.00 73.38 101 ALA A N 1
ATOM 711 C CA . ALA A 1 101 ? -44.901 5.793 58.939 1.00 73.38 101 ALA A CA 1
ATOM 712 C C . ALA A 1 101 ? -46.417 6.028 59.117 1.00 73.38 101 ALA A C 1
ATOM 714 O O . ALA A 1 101 ? -46.938 7.016 58.590 1.00 73.38 101 ALA A O 1
ATOM 715 N N . PRO A 1 102 ? -47.138 5.168 59.860 1.00 73.62 102 PRO A N 1
ATOM 716 C CA . PRO A 1 102 ? -48.536 5.416 60.192 1.00 73.62 102 PRO A CA 1
ATOM 717 C C . PRO A 1 102 ? -48.679 6.730 60.970 1.00 73.62 102 PRO A C 1
ATOM 719 O O . PRO A 1 102 ? -47.981 6.950 61.960 1.00 73.62 102 PRO A O 1
ATOM 722 N N . VAL A 1 103 ? -49.592 7.601 60.535 1.00 74.69 103 VAL A N 1
ATOM 723 C CA . VAL A 1 103 ? -49.949 8.817 61.279 1.00 74.69 103 VAL A CA 1
ATOM 724 C C . VAL A 1 103 ? -50.710 8.401 62.545 1.00 74.69 103 VAL A C 1
ATOM 726 O O . VAL A 1 103 ? -51.635 7.589 62.440 1.00 74.69 103 VAL A O 1
ATOM 729 N N . PRO A 1 104 ? -50.366 8.919 63.738 1.00 71.12 104 PRO A N 1
ATOM 730 C CA . PRO A 1 104 ? -51.121 8.611 64.944 1.00 71.12 104 PRO A CA 1
ATOM 731 C C . PRO A 1 104 ? -52.547 9.159 64.825 1.00 71.12 104 PRO A C 1
ATOM 733 O O . PRO A 1 104 ? -52.757 10.350 64.597 1.00 71.12 104 PRO A O 1
ATOM 736 N N . VAL A 1 105 ? -53.536 8.280 64.996 1.00 69.88 105 VAL A N 1
ATOM 737 C CA . VAL A 1 105 ? -54.941 8.676 65.125 1.00 69.88 105 VAL A CA 1
ATOM 738 C C . VAL A 1 105 ? -55.115 9.293 66.509 1.00 69.88 105 VAL 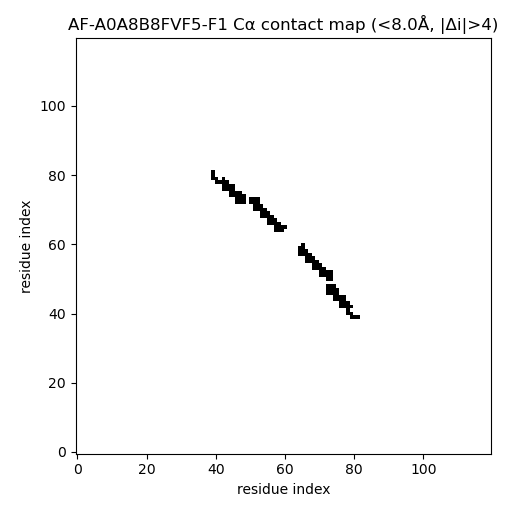A C 1
ATOM 740 O O . VAL A 1 105 ? -55.067 8.589 67.517 1.00 69.88 105 VAL A O 1
ATOM 743 N N . VAL A 1 106 ? -55.290 10.612 66.569 1.00 75.38 106 VAL A N 1
ATOM 744 C CA . VAL A 1 106 ? -55.643 11.305 67.813 1.00 75.38 106 VAL A CA 1
ATOM 745 C C . VAL A 1 106 ? -57.161 11.184 68.011 1.00 75.38 106 VAL A C 1
ATOM 747 O O . VAL A 1 106 ? -57.908 11.571 67.109 1.00 75.38 106 VAL A O 1
ATOM 750 N N . PRO A 1 107 ? -57.648 10.651 69.148 1.00 69.00 107 PRO A N 1
ATOM 751 C CA . PRO A 1 107 ? -59.078 10.597 69.420 1.00 69.00 107 PRO A CA 1
ATOM 752 C C . PRO A 1 107 ? -59.659 12.010 69.528 1.00 69.00 107 PRO A C 1
ATOM 75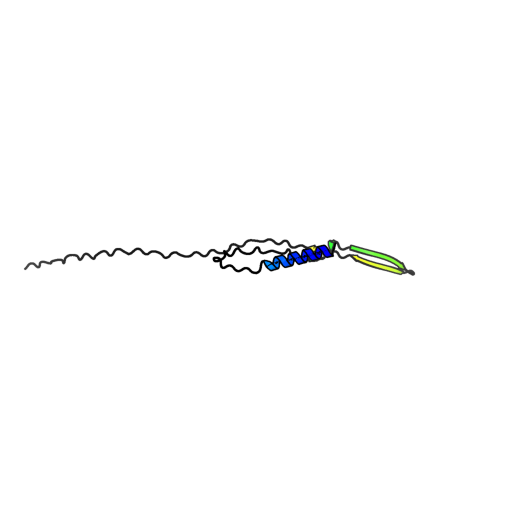4 O O . PRO A 1 107 ? -59.097 12.877 70.199 1.00 69.00 107 PRO A O 1
ATOM 757 N N . ALA A 1 108 ? -60.806 12.239 68.887 1.00 67.44 108 ALA A N 1
ATOM 758 C CA . ALA A 1 108 ? -61.533 13.492 69.023 1.00 67.44 108 ALA A CA 1
ATOM 759 C C . ALA A 1 108 ? -62.068 13.628 70.457 1.00 67.44 108 ALA A C 1
ATOM 761 O O . ALA A 1 108 ? -62.857 12.803 70.920 1.00 67.44 108 ALA A O 1
ATOM 762 N N . VAL A 1 109 ? -61.651 14.683 71.159 1.00 71.62 109 VAL A N 1
ATOM 763 C CA . VAL A 1 109 ? -62.253 15.077 72.436 1.00 71.62 109 VAL A CA 1
ATOM 764 C C . VAL A 1 109 ? -63.473 15.939 72.125 1.00 71.62 109 VAL A C 1
ATOM 766 O O . VAL A 1 109 ? -63.341 17.049 71.609 1.00 71.62 109 VAL A O 1
ATOM 769 N N . TYR A 1 110 ? -64.667 15.434 72.430 1.00 60.84 110 TYR A N 1
ATOM 770 C CA . TYR A 1 110 ? -65.885 16.239 72.388 1.00 60.84 110 TYR A CA 1
ATOM 771 C C . TYR A 1 110 ? -65.916 17.172 73.602 1.00 60.84 110 TYR A C 1
ATOM 773 O O . TYR A 1 110 ? -65.820 16.724 74.744 1.00 60.84 110 TYR A O 1
ATOM 781 N N . ALA A 1 111 ? -66.046 18.478 73.358 1.00 69.38 111 ALA A N 1
ATOM 782 C CA . ALA A 1 111 ? -66.258 19.449 74.425 1.00 69.38 111 ALA A CA 1
ATOM 783 C C . ALA A 1 111 ? -67.635 19.214 75.081 1.00 69.38 111 ALA A C 1
ATOM 785 O O . ALA A 1 111 ? -68.601 18.935 74.363 1.00 69.38 111 ALA A O 1
ATOM 786 N N . PRO A 1 112 ? -67.763 19.335 76.416 1.00 64.75 112 PRO A N 1
ATOM 787 C CA . PRO A 1 112 ? -69.055 19.196 77.074 1.00 64.75 112 PRO A CA 1
ATOM 788 C C . PRO A 1 112 ? -70.012 20.300 76.607 1.00 64.75 112 PRO A C 1
ATOM 790 O O . PRO A 1 112 ? -69.615 21.455 76.424 1.00 64.75 112 PRO A O 1
ATOM 793 N N . ALA A 1 113 ? -71.280 19.935 76.405 1.00 65.50 113 ALA A N 1
ATOM 794 C CA . ALA A 1 113 ? -72.326 20.864 75.998 1.00 65.50 113 ALA A CA 1
ATOM 795 C C . ALA A 1 113 ? -72.424 22.040 76.986 1.00 65.50 113 ALA A C 1
ATOM 797 O O . ALA A 1 113 ? -72.433 21.848 78.202 1.00 65.50 113 ALA A O 1
ATOM 798 N N . LYS A 1 114 ? -72.511 23.271 76.465 1.00 59.94 114 LYS A N 1
ATOM 799 C CA . LYS A 1 114 ? -72.775 24.453 77.293 1.00 59.94 114 LYS A CA 1
ATOM 800 C C . LYS A 1 114 ? -74.221 24.400 77.788 1.00 59.94 114 LYS A C 1
ATOM 802 O O . LYS A 1 114 ? -75.146 24.574 76.999 1.00 59.94 114 LYS A O 1
ATOM 807 N N . THR A 1 115 ? -74.411 24.190 79.087 1.00 59.38 115 THR A N 1
ATOM 808 C CA . THR A 1 115 ? -75.712 24.361 79.744 1.00 59.38 115 THR A CA 1
ATOM 809 C C . THR A 1 115 ? -76.011 25.853 79.867 1.00 59.38 115 THR A C 1
ATOM 811 O O . THR A 1 115 ? -75.314 26.567 80.586 1.00 59.38 115 THR A O 1
ATOM 814 N N . PHE A 1 116 ? -77.040 26.336 79.172 1.00 60.81 116 PHE A N 1
ATOM 815 C CA . PHE A 1 116 ? -77.581 27.679 79.382 1.00 60.81 116 PHE A CA 1
ATOM 816 C C . PHE A 1 116 ? -78.732 27.590 80.389 1.00 60.81 116 PHE A C 1
ATOM 818 O O . PHE A 1 116 ? -79.730 26.923 80.127 1.00 60.81 116 PHE A O 1
ATOM 825 N N . TYR A 1 117 ? -78.591 28.245 81.542 1.00 61.91 117 TYR A N 1
ATOM 826 C CA . TYR A 1 117 ? -79.700 28.447 82.473 1.00 61.91 117 TYR A CA 1
ATOM 827 C C . TYR A 1 117 ? -80.496 29.676 82.023 1.00 61.91 117 TYR A C 1
ATOM 829 O O . TY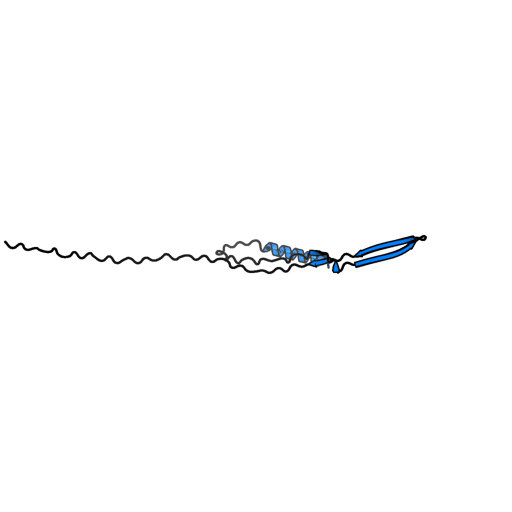R A 1 117 ? -79.931 30.763 81.918 1.00 61.91 117 TYR A O 1
ATOM 837 N N . TYR A 1 118 ? -81.795 29.518 81.768 1.00 48.28 118 TYR A N 1
ATOM 838 C CA . TYR A 1 118 ? -82.712 30.654 81.683 1.00 48.28 118 TYR A CA 1
ATOM 839 C C . TYR A 1 118 ? -83.227 30.971 83.091 1.00 48.28 118 TYR A C 1
ATOM 841 O O . TYR A 1 118 ? -83.718 30.083 83.785 1.00 48.28 118 TYR A O 1
ATOM 849 N N . ALA A 1 119 ? -83.083 32.227 83.517 1.00 50.19 119 ALA A N 1
ATOM 850 C CA . ALA A 1 119 ? -83.754 32.742 84.704 1.00 50.19 119 ALA A CA 1
ATOM 851 C C . ALA A 1 119 ? -85.226 33.019 84.355 1.00 50.19 119 ALA A C 1
ATOM 853 O O . ALA A 1 119 ? -85.500 33.599 83.303 1.00 50.19 119 ALA A O 1
ATOM 854 N N . HIS A 1 120 ? -86.137 32.549 85.210 1.00 47.62 120 HIS A N 1
ATOM 855 C CA . HIS A 1 120 ? -87.572 32.835 85.147 1.00 47.62 120 HIS A CA 1
ATOM 856 C C . HIS A 1 120 ? -87.880 34.267 85.582 1.00 47.62 120 HIS A C 1
ATOM 858 O O . HIS A 1 120 ? -87.183 34.758 86.501 1.00 47.62 120 HIS A O 1
#

Organism: NCBI:txid143950

Foldseek 3Di:
DVVVVVVVVVVVVVVVV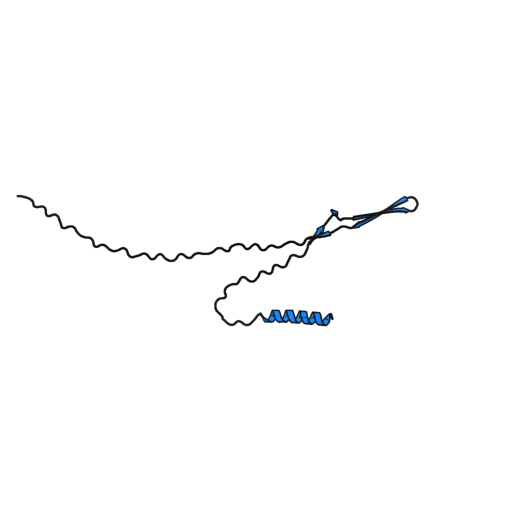VVPDDDDDDPDDDPPPDPPDDDFDFWDKDWDVVPKDKDKDWDQDPNDIDIDMDIDTDIDTDGDDDDDDDDDDDDDDDDDDDDDDDDDDDDDDDDDDDDDDDDD

Radius of gyration: 44.85 Å; Cα contacts (8 Å, |Δi|>4): 66; chains: 1; bounding box: 111×62×122 Å

pLDDT: mean 74.09, std 16.63, range [36.44, 97.19]

Nearest PDB structures (foldseek):
  2znh-assembly1_A  TM=6.345E-01  e=3.447E+00  Homo sapiens

Secondary structure (DSSP, 8-state):
-HHHHHHHHHHHHHHHHTTS------S----PPP----PPPPPEEEE-GGG-EEEEEEEEETTEEEEEEEEE--EEEE-PPP---PPPPPPPPPPPPP--PPPP-PPP-PPPP--PPPP-

Mean predicted aligned error: 20.85 Å

Sequence (120 aa):
MKVIMVTLLLAAVALSATEAGVIAYHAAPAVVPAPTFYAAPAPALVRTPSLDSAVVHSERVGGNFAYSSVEGHAYTALTPVVHAVPSPVAVAYKAAPAVVAPVPVVPAVYAPAKTFYYAH